Protein AF-A0A502EY22-F1 (afdb_monomer_lite)

Secondary structure (DSSP, 8-state):
-PPP--PEEEESS-HHHHHHIIIII--EEEE-HHHHHHHHHHTS-TTTHHHHHHHHHH-

Organism: NCBI:txid1854500

Foldseek 3Di:
DDDDPADEAEDADDPVVQVVCCVPRVHGYDYDLVVVLVVQLVVDDPVCSVVSNVVSVVD

Structure (mmCIF, N/CA/C/O backbone):
data_AF-A0A502EY22-F1
#
_entry.id   AF-A0A502EY22-F1
#
loop_
_atom_site.group_PDB
_atom_site.id
_atom_site.type_symbol
_atom_site.label_atom_id
_atom_site.label_alt_id
_atom_site.label_comp_id
_atom_site.label_asym_id
_atom_site.label_entity_id
_atom_site.label_seq_id
_atom_site.pdbx_PDB_ins_code
_atom_site.Cartn_x
_atom_site.Cartn_y
_atom_site.Cartn_z
_atom_site.occupancy
_atom_site.B_iso_or_equiv
_atom_site.auth_seq_id
_atom_site.auth_comp_id
_atom_site.auth_asym_id
_atom_site.auth_atom_id
_atom_site.pdbx_PDB_model_num
ATOM 1 N N . MET A 1 1 ? 27.643 12.725 -17.929 1.00 36.06 1 MET A N 1
ATOM 2 C CA . MET A 1 1 ? 26.734 11.587 -17.677 1.00 36.06 1 MET A CA 1
ATOM 3 C C . MET A 1 1 ? 25.558 12.107 -16.864 1.00 36.06 1 MET A C 1
ATOM 5 O O . MET A 1 1 ? 25.687 12.248 -15.657 1.00 36.06 1 MET A O 1
ATOM 9 N N . ALA A 1 2 ? 24.485 12.545 -17.529 1.00 38.28 2 ALA A N 1
ATOM 10 C CA . ALA A 1 2 ? 23.327 13.161 -16.877 1.00 38.28 2 ALA A CA 1
ATOM 11 C C . ALA A 1 2 ? 22.245 12.096 -16.645 1.00 38.28 2 ALA A C 1
ATOM 13 O O . ALA A 1 2 ? 21.846 11.407 -17.582 1.00 38.28 2 ALA A O 1
ATOM 14 N N . TYR A 1 3 ? 21.818 11.938 -15.395 1.00 41.34 3 TYR A N 1
ATOM 15 C CA . TYR A 1 3 ? 20.782 10.993 -14.989 1.00 41.34 3 TYR A CA 1
ATOM 16 C C . TYR A 1 3 ? 19.414 11.499 -15.467 1.00 41.34 3 TYR A C 1
ATOM 18 O O . TYR A 1 3 ? 19.055 12.649 -15.220 1.00 41.34 3 TYR A O 1
ATOM 26 N N . ALA A 1 4 ? 18.667 10.658 -16.183 1.00 49.38 4 ALA A N 1
ATOM 27 C CA . ALA A 1 4 ? 17.352 10.996 -16.716 1.00 49.38 4 ALA A CA 1
ATOM 28 C C . ALA A 1 4 ? 16.332 11.186 -15.581 1.00 49.38 4 ALA A C 1
ATOM 30 O O . ALA A 1 4 ? 16.125 10.278 -14.772 1.00 49.38 4 ALA A O 1
ATOM 31 N N . ALA A 1 5 ? 15.668 12.344 -15.542 1.00 57.66 5 ALA A N 1
ATOM 32 C CA . ALA A 1 5 ? 14.492 12.570 -14.707 1.00 57.66 5 ALA A CA 1
ATOM 33 C C . ALA A 1 5 ? 13.364 11.658 -15.214 1.00 57.66 5 ALA A C 1
ATOM 35 O O . ALA A 1 5 ? 12.686 11.964 -16.189 1.00 57.66 5 ALA A O 1
ATOM 36 N N . SER A 1 6 ? 13.238 10.478 -14.613 1.00 62.84 6 SER A N 1
ATOM 37 C CA . SER A 1 6 ? 12.199 9.514 -14.971 1.00 62.84 6 SER A CA 1
ATOM 38 C C . SER A 1 6 ? 10.902 9.984 -14.320 1.00 62.84 6 SER A C 1
ATOM 40 O O . SER A 1 6 ? 10.839 10.050 -13.092 1.00 62.84 6 SER A O 1
ATOM 42 N N . GLU A 1 7 ? 9.887 10.345 -15.108 1.00 76.31 7 GLU A N 1
ATOM 43 C CA . GLU A 1 7 ? 8.580 10.714 -14.556 1.00 76.31 7 GLU A CA 1
ATOM 44 C C . GLU A 1 7 ? 8.019 9.559 -13.706 1.00 76.31 7 GLU A C 1
ATOM 46 O O . GLU A 1 7 ? 8.235 8.377 -13.992 1.00 76.31 7 GLU A O 1
ATOM 51 N N . LEU A 1 8 ? 7.359 9.901 -12.598 1.00 84.75 8 LEU A N 1
ATOM 52 C CA . LEU A 1 8 ? 6.811 8.940 -11.645 1.00 84.75 8 LEU A CA 1
ATOM 53 C C . LEU A 1 8 ? 5.333 8.694 -11.952 1.00 84.75 8 LEU A C 1
ATOM 55 O O . LEU A 1 8 ? 4.521 9.616 -11.901 1.00 84.75 8 LEU A O 1
ATOM 59 N N . VAL A 1 9 ? 4.965 7.436 -12.186 1.00 84.88 9 VAL A N 1
ATOM 60 C CA . VAL A 1 9 ? 3.571 7.027 -12.376 1.00 84.88 9 VAL A CA 1
ATOM 61 C C . VAL A 1 9 ? 3.030 6.423 -11.083 1.00 84.88 9 VAL A C 1
ATOM 63 O O . VAL A 1 9 ? 3.515 5.394 -10.611 1.00 84.88 9 VAL A O 1
ATOM 66 N N . ILE A 1 10 ? 1.985 7.039 -10.528 1.00 86.19 10 ILE A N 1
ATOM 67 C CA . ILE A 1 10 ? 1.298 6.563 -9.322 1.00 86.19 10 ILE A CA 1
ATOM 68 C C . ILE A 1 10 ? -0.039 5.947 -9.728 1.00 86.19 10 ILE A C 1
ATOM 70 O O . ILE A 1 10 ? -0.895 6.625 -10.289 1.00 86.19 10 ILE A O 1
ATOM 74 N N . SER A 1 11 ? -0.242 4.665 -9.427 1.00 80.56 11 SER A N 1
ATOM 75 C CA . SER A 1 11 ? -1.516 3.979 -9.682 1.00 80.56 11 SER A CA 1
ATOM 76 C C . SER A 1 11 ? -1.847 2.997 -8.555 1.00 80.56 11 SER A C 1
ATOM 78 O O . SER A 1 11 ? -0.969 2.573 -7.799 1.00 80.56 11 SER A O 1
ATOM 80 N N . ASN A 1 12 ? -3.129 2.668 -8.403 1.00 73.94 12 ASN A N 1
ATOM 81 C CA . ASN A 1 12 ? -3.591 1.658 -7.459 1.00 73.94 12 ASN A CA 1
ATOM 82 C C . ASN A 1 12 ? -3.571 0.292 -8.144 1.00 73.94 12 ASN A C 1
ATOM 84 O O . ASN A 1 12 ? -4.300 0.109 -9.111 1.00 73.94 12 ASN A O 1
ATOM 88 N N . THR A 1 13 ? -2.768 -0.637 -7.615 1.00 67.81 13 THR A N 1
ATOM 89 C CA . THR A 1 13 ? -2.693 -2.062 -7.999 1.00 67.81 13 THR A CA 1
ATOM 90 C C . THR A 1 13 ? -2.520 -2.358 -9.492 1.00 67.81 13 THR A C 1
ATOM 92 O O . THR A 1 13 ? -3.477 -2.271 -10.247 1.00 67.81 13 THR A O 1
ATOM 95 N N . CYS A 1 14 ? -1.331 -2.829 -9.892 1.00 62.16 14 CYS A N 1
ATOM 96 C CA . CYS A 1 14 ? -1.177 -3.810 -10.977 1.00 62.16 14 CYS A CA 1
ATOM 97 C C . CYS A 1 14 ? 0.298 -4.227 -11.128 1.00 62.16 14 CYS A C 1
ATOM 99 O O . CYS A 1 14 ? 1.121 -3.444 -11.606 1.00 62.16 14 CYS A O 1
ATOM 101 N N . GLU A 1 15 ? 0.628 -5.486 -10.832 1.00 67.62 15 GLU A N 1
ATOM 102 C CA . GLU A 1 15 ? 1.943 -6.060 -11.171 1.00 67.62 15 GLU A CA 1
ATOM 103 C C . GLU A 1 15 ? 2.226 -5.980 -12.681 1.00 67.62 15 GLU A C 1
ATOM 105 O O . GLU A 1 15 ? 3.325 -5.607 -13.090 1.00 67.62 15 GLU A O 1
ATOM 110 N N . GLY A 1 16 ? 1.207 -6.202 -13.521 1.00 76.69 16 GLY A N 1
ATOM 111 C CA . GLY A 1 16 ? 1.326 -6.060 -14.979 1.00 76.69 16 GLY A CA 1
ATOM 112 C C . GLY A 1 16 ? 1.563 -4.619 -15.454 1.00 76.69 16 GLY A C 1
ATOM 113 O O . GLY A 1 16 ? 2.198 -4.389 -16.487 1.00 76.69 16 GLY A O 1
ATOM 114 N N . PHE A 1 17 ? 1.122 -3.625 -14.680 1.00 77.38 17 PHE A N 1
ATOM 115 C CA . PHE A 1 17 ? 1.302 -2.212 -15.017 1.00 77.38 17 PHE A CA 1
ATOM 116 C C . PHE A 1 17 ? 2.730 -1.754 -14.722 1.00 77.38 17 PHE A C 1
ATOM 118 O O . PHE A 1 17 ? 3.288 -0.994 -15.503 1.00 77.38 17 PHE A O 1
ATOM 125 N N . LYS A 1 18 ? 3.381 -2.296 -13.685 1.00 80.94 18 LYS A N 1
ATOM 126 C CA . LYS A 1 18 ? 4.792 -2.008 -13.380 1.00 80.94 18 LYS A CA 1
ATOM 127 C C . LYS A 1 18 ? 5.718 -2.364 -14.549 1.00 80.94 18 LYS A C 1
ATOM 129 O O . LYS A 1 18 ? 6.547 -1.548 -14.947 1.00 80.94 18 LYS A O 1
ATOM 134 N N . ALA A 1 19 ? 5.540 -3.553 -15.131 1.00 84.00 19 ALA A N 1
ATOM 135 C CA . ALA A 1 19 ? 6.313 -3.990 -16.296 1.00 84.00 19 ALA A CA 1
ATOM 136 C C . ALA A 1 19 ? 6.010 -3.138 -17.543 1.00 84.00 19 ALA A C 1
ATOM 138 O O . ALA A 1 19 ? 6.913 -2.789 -18.303 1.00 84.00 19 ALA A O 1
ATOM 139 N N . THR A 1 20 ? 4.745 -2.759 -17.727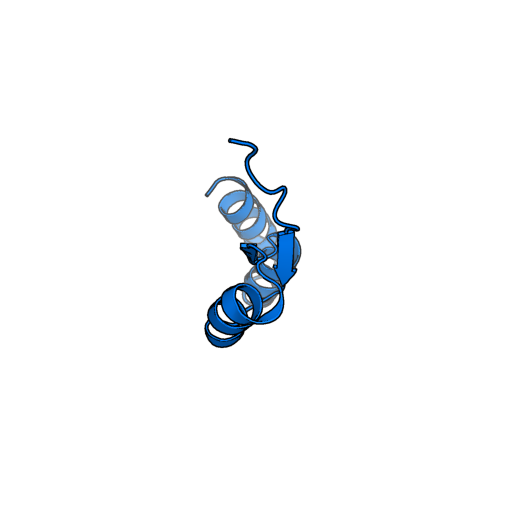 1.00 85.75 20 THR A N 1
ATOM 140 C CA . THR A 1 20 ? 4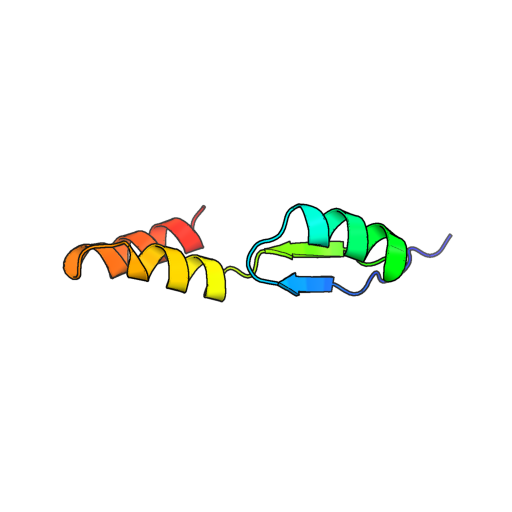.304 -1.961 -18.878 1.00 85.75 20 THR A CA 1
ATOM 141 C C . THR A 1 20 ? 4.794 -0.513 -18.797 1.00 85.75 20 THR A C 1
ATOM 143 O O . THR A 1 20 ? 5.303 0.005 -19.785 1.00 85.75 20 THR A O 1
ATOM 146 N N . VAL A 1 21 ? 4.726 0.127 -17.627 1.00 85.94 21 VAL A N 1
ATOM 147 C CA . VAL A 1 21 ? 5.221 1.496 -17.390 1.00 85.94 21 VAL A CA 1
ATOM 148 C C . VAL A 1 21 ? 6.729 1.576 -17.619 1.00 85.94 21 VAL A C 1
ATOM 150 O O . VAL A 1 21 ? 7.194 2.470 -18.324 1.00 85.94 21 VAL A O 1
ATOM 153 N N . ALA A 1 22 ? 7.487 0.604 -17.105 1.00 83.88 22 ALA A N 1
ATOM 154 C CA . ALA A 1 22 ? 8.928 0.552 -17.326 1.00 83.88 22 ALA A CA 1
ATOM 155 C C . ALA A 1 22 ? 9.275 0.391 -18.819 1.00 83.88 22 ALA A C 1
ATOM 157 O O . ALA A 1 22 ? 10.199 1.035 -19.314 1.00 83.88 22 ALA A O 1
ATOM 158 N N . ARG A 1 23 ? 8.515 -0.437 -19.553 1.00 85.44 23 ARG A N 1
ATOM 159 C CA . ARG A 1 23 ? 8.765 -0.731 -20.973 1.00 85.44 23 ARG A CA 1
ATOM 160 C C . ARG A 1 23 ? 8.308 0.379 -21.925 1.00 85.44 23 ARG A C 1
ATOM 162 O O . ARG A 1 23 ? 9.017 0.672 -22.882 1.00 85.44 23 ARG A O 1
ATOM 169 N N . VAL A 1 24 ? 7.123 0.945 -21.704 1.00 86.88 24 VAL A N 1
ATOM 170 C CA . VAL A 1 24 ? 6.465 1.884 -22.632 1.00 86.88 24 VAL A CA 1
ATOM 171 C C . VAL A 1 24 ? 6.805 3.327 -22.291 1.00 86.88 24 VAL A C 1
ATOM 173 O O . VAL A 1 24 ? 7.162 4.099 -23.174 1.00 86.88 24 VAL A O 1
ATOM 176 N N . LEU A 1 25 ? 6.716 3.685 -21.009 1.00 83.62 25 LEU A N 1
ATOM 177 C CA . LEU A 1 25 ? 6.854 5.068 -20.552 1.00 83.62 25 LEU A CA 1
ATOM 178 C C . LEU A 1 25 ? 8.278 5.401 -20.090 1.00 83.62 25 LEU A C 1
ATOM 180 O O . LEU A 1 25 ? 8.564 6.562 -19.825 1.00 83.62 25 LEU A O 1
ATOM 184 N N . ARG A 1 26 ? 9.171 4.400 -19.978 1.00 84.94 26 ARG A N 1
ATOM 185 C CA . ARG A 1 26 ? 10.518 4.543 -19.379 1.00 84.94 26 ARG A CA 1
ATOM 186 C C . ARG A 1 26 ? 10.477 5.258 -18.019 1.00 84.94 26 ARG A C 1
ATOM 188 O O . ARG A 1 26 ? 11.394 5.985 -17.650 1.00 84.94 26 ARG A O 1
ATOM 195 N N . ALA A 1 27 ? 9.387 5.040 -17.294 1.00 85.31 27 ALA A N 1
ATOM 196 C CA . ALA A 1 27 ? 9.044 5.707 -16.053 1.00 85.31 27 ALA A CA 1
ATOM 197 C C . ALA A 1 27 ? 9.139 4.730 -14.881 1.00 85.31 27 ALA A C 1
ATOM 199 O O . ALA A 1 27 ? 9.087 3.507 -15.050 1.00 85.31 27 ALA A O 1
ATOM 200 N N . THR A 1 28 ? 9.248 5.277 -13.674 1.00 84.56 28 THR A N 1
ATOM 201 C CA . THR A 1 28 ? 9.141 4.466 -12.457 1.00 84.56 28 THR A CA 1
ATOM 202 C C . THR A 1 28 ? 7.686 4.398 -12.014 1.00 84.56 28 THR A C 1
ATOM 204 O O . THR A 1 28 ? 6.922 5.342 -12.204 1.00 84.56 28 THR A O 1
ATOM 207 N N . TRP A 1 29 ? 7.285 3.264 -11.441 1.00 88.00 29 TRP A N 1
ATOM 208 C CA . TRP A 1 29 ? 5.944 3.084 -10.892 1.00 88.00 29 TRP A CA 1
ATOM 209 C C . TRP A 1 29 ? 5.996 2.975 -9.371 1.00 88.00 29 TRP A C 1
ATOM 211 O O . TRP A 1 29 ? 6.834 2.248 -8.831 1.00 88.00 29 TRP A O 1
ATOM 221 N N . GLN A 1 30 ? 5.063 3.645 -8.697 1.00 87.56 30 GLN A N 1
ATOM 222 C CA . GLN A 1 30 ? 4.832 3.503 -7.262 1.00 87.56 30 GLN A CA 1
ATOM 223 C C . GLN A 1 30 ? 3.349 3.279 -6.964 1.00 87.56 30 GLN A C 1
ATOM 225 O O . GLN A 1 30 ? 2.455 3.781 -7.651 1.00 87.56 30 GLN A O 1
ATOM 230 N N . GLN A 1 31 ? 3.086 2.545 -5.887 1.00 85.94 31 GLN A N 1
ATOM 231 C CA . GLN A 1 31 ? 1.738 2.363 -5.375 1.00 85.94 31 GLN A CA 1
ATOM 232 C C . GLN A 1 31 ? 1.263 3.622 -4.644 1.00 85.94 31 GLN A C 1
ATOM 234 O O . GLN A 1 31 ? 1.936 4.143 -3.757 1.00 85.94 31 GLN A O 1
ATOM 239 N N . GLY A 1 32 ? 0.060 4.091 -4.980 1.00 87.25 32 GLY A N 1
ATOM 240 C CA . GLY A 1 32 ? -0.529 5.257 -4.326 1.00 87.25 32 GLY A CA 1
ATOM 241 C C . GLY A 1 32 ? -1.017 4.957 -2.907 1.00 87.25 32 GLY A C 1
ATOM 242 O O . GLY A 1 32 ? -2.026 4.274 -2.732 1.00 87.25 32 GLY A O 1
ATOM 243 N N . HIS A 1 33 ? -0.374 5.546 -1.895 1.00 86.00 33 HIS A N 1
ATOM 244 C CA . HIS A 1 33 ? -0.724 5.347 -0.481 1.00 86.00 33 HIS A CA 1
ATOM 245 C C . HIS A 1 33 ? -2.159 5.767 -0.124 1.00 86.00 33 HIS A C 1
ATOM 247 O O . HIS A 1 33 ? -2.792 5.159 0.734 1.00 86.00 33 HIS A O 1
ATOM 253 N N . VAL A 1 34 ? -2.709 6.773 -0.813 1.00 90.06 34 VAL A N 1
ATOM 254 C CA . VAL A 1 34 ? -4.105 7.213 -0.628 1.00 90.06 34 VAL A CA 1
ATOM 255 C C . VAL A 1 34 ? -5.090 6.133 -1.074 1.00 90.06 34 VAL A C 1
ATOM 257 O O . VAL A 1 34 ? -6.031 5.817 -0.349 1.00 90.06 34 VAL A O 1
ATOM 260 N N . HIS A 1 35 ? -4.877 5.558 -2.258 1.00 87.81 35 HIS A N 1
ATOM 261 C CA . HIS A 1 35 ? -5.750 4.510 -2.784 1.00 87.81 35 HIS A CA 1
ATOM 262 C C . HIS A 1 35 ? -5.598 3.217 -1.986 1.00 87.81 35 HIS A C 1
ATOM 264 O O . HIS A 1 35 ? -6.601 2.604 -1.627 1.00 87.81 35 HIS A O 1
ATOM 270 N N . PHE A 1 36 ? -4.365 2.872 -1.613 1.00 87.94 36 PHE A N 1
ATOM 271 C CA . PHE A 1 36 ? -4.093 1.753 -0.722 1.00 87.94 36 PHE A CA 1
ATOM 272 C C . PHE A 1 36 ? -4.778 1.923 0.639 1.00 87.94 36 PHE A C 1
ATOM 274 O O . PHE A 1 36 ? -5.491 1.028 1.085 1.00 87.94 36 PHE A O 1
ATOM 281 N N . GLY A 1 37 ? -4.652 3.102 1.254 1.00 91.88 37 GLY A N 1
ATOM 282 C CA . GLY A 1 37 ? -5.292 3.438 2.524 1.00 91.88 37 GLY A CA 1
ATOM 283 C C . GLY A 1 37 ? -6.815 3.356 2.476 1.00 91.88 37 GLY A C 1
ATOM 284 O O . GLY A 1 37 ? -7.428 2.782 3.374 1.00 91.88 37 GLY A O 1
ATOM 285 N N . ARG A 1 38 ? -7.436 3.870 1.407 1.00 91.31 38 ARG A N 1
ATOM 286 C CA . ARG A 1 38 ? -8.891 3.773 1.200 1.00 91.31 38 ARG A CA 1
ATOM 287 C C . ARG A 1 38 ? -9.346 2.329 1.001 1.00 91.31 38 ARG A C 1
ATOM 289 O O . ARG A 1 38 ? -10.346 1.935 1.596 1.00 91.31 38 ARG A O 1
ATOM 296 N N . ASN A 1 39 ? -8.601 1.544 0.222 1.00 91.25 39 ASN A N 1
ATOM 297 C CA . ASN A 1 39 ? -8.903 0.134 0.002 1.00 91.25 39 ASN A CA 1
ATOM 298 C C . ASN A 1 39 ? -8.789 -0.672 1.305 1.00 91.25 39 ASN A C 1
ATOM 300 O O . ASN A 1 39 ? -9.708 -1.398 1.670 1.00 91.25 39 ASN A O 1
ATOM 304 N N . ALA A 1 40 ? -7.709 -0.488 2.063 1.00 91.12 40 ALA A N 1
ATOM 305 C CA . ALA A 1 40 ? -7.518 -1.155 3.348 1.00 91.12 40 ALA A CA 1
ATOM 306 C C . ALA A 1 40 ? -8.592 -0.754 4.377 1.00 91.12 40 ALA A C 1
ATOM 308 O O . ALA A 1 40 ? -9.148 -1.607 5.065 1.00 91.12 40 ALA A O 1
ATOM 309 N N . ALA A 1 41 ? -8.948 0.532 4.453 1.00 92.56 41 ALA A N 1
ATOM 310 C CA . ALA A 1 41 ? -9.978 1.016 5.372 1.00 92.56 41 ALA A CA 1
ATOM 311 C C . ALA A 1 41 ? -11.397 0.530 5.019 1.00 92.56 41 ALA A C 1
ATOM 313 O O . ALA A 1 41 ? -12.237 0.424 5.916 1.00 92.56 41 ALA A O 1
ATOM 314 N N . ALA A 1 42 ? -11.677 0.222 3.748 1.00 93.56 42 ALA A N 1
ATOM 315 C CA . ALA A 1 42 ? -12.956 -0.355 3.329 1.00 93.56 42 ALA A CA 1
ATOM 316 C C . ALA A 1 42 ? -13.179 -1.760 3.915 1.00 93.56 42 ALA A C 1
ATOM 318 O O . ALA A 1 42 ? -14.308 -2.106 4.254 1.00 93.56 42 ALA A O 1
ATOM 319 N N . HIS A 1 43 ? -12.098 -2.519 4.107 1.00 93.25 43 HIS A N 1
ATOM 320 C CA . HIS A 1 43 ? -12.119 -3.865 4.685 1.00 93.25 43 HIS A CA 1
ATOM 321 C C . HIS A 1 43 ? -11.980 -3.865 6.218 1.00 93.25 43 HIS A C 1
ATOM 323 O O . HIS A 1 43 ? -12.036 -4.918 6.847 1.00 93.25 43 HIS A O 1
ATOM 329 N N . ALA A 1 44 ? -11.816 -2.692 6.836 1.00 93.50 44 ALA A N 1
ATOM 330 C CA . ALA A 1 44 ? -11.671 -2.543 8.279 1.00 93.50 44 ALA A CA 1
ATOM 331 C C . ALA A 1 44 ? -13.004 -2.196 8.962 1.00 93.50 44 ALA A C 1
ATOM 333 O O . ALA A 1 44 ? -13.798 -1.383 8.465 1.00 93.50 44 ALA A O 1
ATOM 334 N N . GLY A 1 45 ? -13.217 -2.739 10.167 1.00 93.44 45 GLY A N 1
ATOM 335 C CA . GLY A 1 45 ? -14.339 -2.349 11.023 1.00 93.44 45 GLY A CA 1
ATOM 336 C C . GLY A 1 45 ? -14.301 -0.854 11.373 1.00 93.44 45 GLY A C 1
ATOM 337 O O . GLY A 1 45 ? -13.235 -0.239 11.383 1.00 93.44 45 GLY A O 1
ATOM 338 N N . LYS A 1 46 ? -15.454 -0.241 11.692 1.00 91.44 46 LYS A N 1
ATOM 339 C CA . LYS A 1 46 ? -15.579 1.220 11.926 1.00 91.44 46 LYS A CA 1
ATOM 340 C C . LYS A 1 46 ? -14.524 1.772 12.899 1.00 91.44 46 LYS A C 1
ATOM 342 O O . LYS A 1 46 ? -13.878 2.768 12.587 1.00 91.44 46 LYS A O 1
ATOM 347 N N . THR A 1 47 ? -14.304 1.093 14.025 1.00 93.75 47 THR A N 1
ATOM 348 C CA . THR A 1 47 ? -13.309 1.475 15.045 1.00 93.75 47 THR A CA 1
ATOM 349 C C . THR A 1 47 ? -11.865 1.282 14.567 1.00 93.75 47 THR A C 1
ATOM 351 O O . THR A 1 47 ? -10.962 1.998 14.990 1.00 93.75 47 THR A O 1
ATOM 354 N N . GLN A 1 48 ? -11.632 0.346 13.645 1.00 94.44 48 GLN A N 1
ATOM 355 C CA . GLN A 1 48 ? -10.299 -0.043 13.182 1.00 94.44 48 GLN A CA 1
ATOM 356 C C . GLN A 1 48 ? -9.761 0.846 12.048 1.00 94.44 48 GLN A C 1
ATOM 358 O O . GLN A 1 48 ? -8.558 0.890 11.809 1.00 94.44 48 GLN A O 1
ATOM 363 N N . ARG A 1 49 ? -10.608 1.620 11.363 1.00 94.56 49 ARG A N 1
ATOM 364 C CA . ARG A 1 49 ? -10.180 2.474 10.234 1.00 94.56 49 ARG A CA 1
ATOM 365 C C . ARG A 1 49 ? -9.092 3.483 10.608 1.00 94.56 49 ARG A C 1
ATOM 367 O O . ARG A 1 49 ? -8.201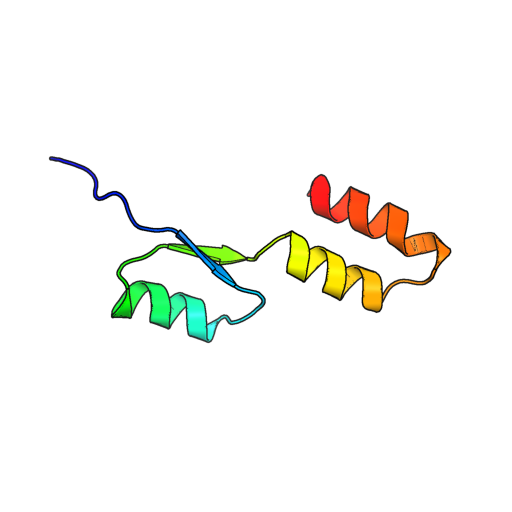 3.759 9.802 1.00 94.56 49 ARG A O 1
ATOM 374 N N . ARG A 1 50 ? -9.144 4.016 11.835 1.00 93.62 50 ARG A N 1
ATOM 375 C CA . ARG A 1 50 ? -8.150 4.978 12.334 1.00 93.62 50 ARG A CA 1
ATOM 376 C C . ARG A 1 50 ? -6.795 4.314 12.543 1.00 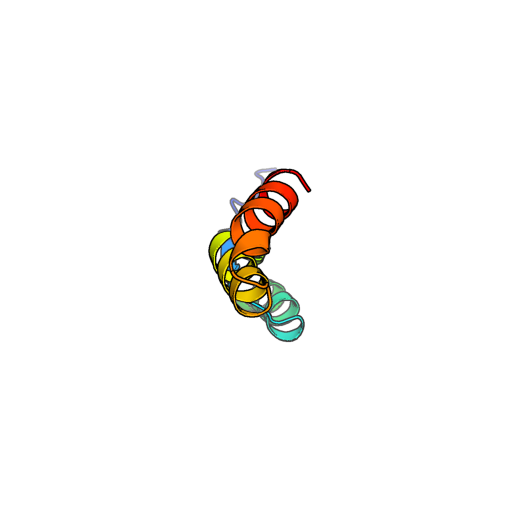93.62 50 ARG A C 1
ATOM 378 O O . ARG A 1 50 ? -5.792 4.876 12.123 1.00 93.62 50 ARG A O 1
ATOM 385 N N . ILE A 1 51 ? -6.775 3.119 13.136 1.00 94.25 51 ILE A N 1
ATOM 386 C CA . ILE A 1 51 ? -5.527 2.383 13.337 1.00 94.25 51 ILE A CA 1
ATOM 387 C C . ILE A 1 51 ? -4.958 1.940 11.984 1.00 94.25 51 ILE A C 1
ATOM 389 O O . ILE A 1 51 ? -3.815 2.257 11.701 1.00 94.25 51 ILE A O 1
ATOM 393 N N . VAL A 1 52 ? -5.766 1.404 11.065 1.00 93.50 52 VAL A N 1
ATOM 394 C CA . VAL A 1 52 ? -5.314 1.049 9.703 1.00 93.50 52 VAL A CA 1
ATOM 395 C C . VAL A 1 52 ? -4.650 2.229 8.986 1.00 93.50 52 VAL A C 1
ATOM 397 O O . VAL A 1 52 ? -3.579 2.080 8.408 1.00 93.50 52 VAL A O 1
ATOM 4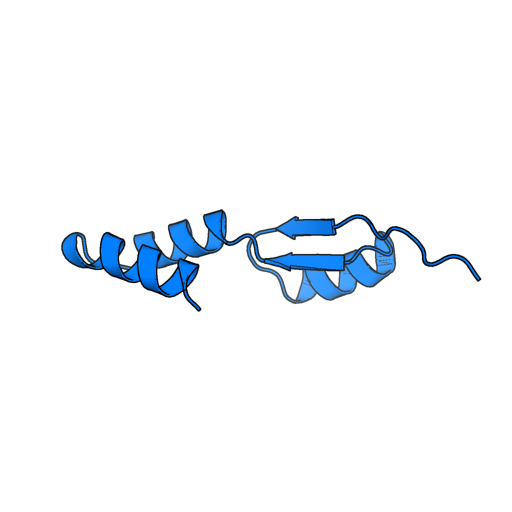00 N N . SER A 1 53 ? -5.231 3.427 9.085 1.00 91.56 53 SER A N 1
ATOM 401 C CA . SER A 1 53 ? -4.647 4.637 8.488 1.00 91.56 53 SER A CA 1
ATOM 402 C C . SER A 1 53 ? -3.281 5.003 9.082 1.00 91.56 53 SER A C 1
ATOM 404 O O . SER A 1 53 ? -2.392 5.435 8.351 1.00 91.56 53 SER A O 1
ATOM 406 N N . VAL A 1 54 ? -3.113 4.841 10.400 1.00 94.31 54 VAL A N 1
ATOM 407 C CA . VAL A 1 54 ? -1.838 5.097 11.087 1.00 94.31 54 VAL A CA 1
ATOM 408 C C . VAL A 1 54 ? -0.792 4.090 10.640 1.00 94.31 54 VAL A C 1
ATOM 410 O O . VAL A 1 54 ? 0.267 4.505 10.191 1.00 94.31 54 VAL A O 1
ATOM 413 N N . TRP A 1 55 ? -1.121 2.799 10.683 1.00 9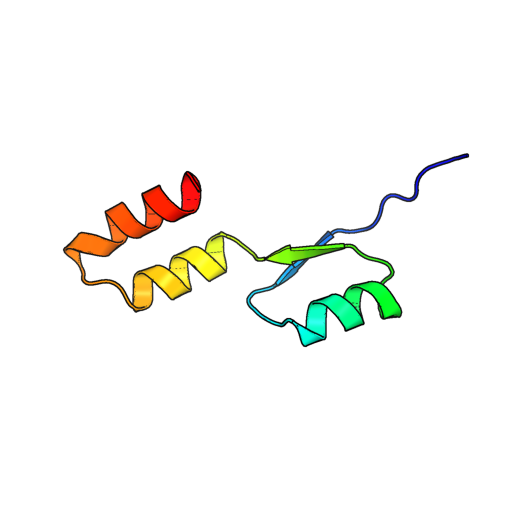2.75 55 TRP A N 1
ATOM 414 C CA . TRP A 1 55 ? -0.207 1.723 10.303 1.00 92.75 55 TRP A CA 1
ATOM 415 C C . TRP A 1 55 ? 0.294 1.876 8.877 1.00 92.75 55 TRP A C 1
ATOM 417 O O . TRP A 1 55 ? 1.485 1.750 8.642 1.00 92.75 55 TRP A O 1
ATOM 427 N N . ILE A 1 56 ? -0.600 2.207 7.944 1.00 90.81 56 ILE A N 1
ATOM 428 C CA . ILE A 1 56 ? -0.215 2.455 6.557 1.00 90.81 56 ILE A CA 1
ATOM 429 C C . ILE A 1 56 ? 0.763 3.618 6.500 1.00 90.81 56 ILE A C 1
ATOM 431 O O . ILE A 1 56 ? 1.819 3.471 5.918 1.00 90.81 56 ILE A O 1
ATOM 435 N N . ARG A 1 57 ? 0.473 4.748 7.153 1.00 90.00 57 ARG A N 1
ATOM 436 C CA . ARG A 1 57 ? 1.347 5.931 7.133 1.00 90.00 57 ARG A CA 1
ATOM 437 C C . ARG A 1 57 ? 2.729 5.706 7.761 1.00 90.00 57 ARG A C 1
ATOM 439 O O . ARG A 1 57 ? 3.643 6.452 7.422 1.00 90.00 57 ARG A O 1
ATOM 446 N N . THR A 1 58 ? 2.853 4.778 8.703 1.00 91.19 58 THR A N 1
ATOM 447 C CA . THR A 1 58 ? 4.090 4.539 9.464 1.00 91.19 58 THR A CA 1
ATOM 448 C C . THR A 1 58 ? 4.863 3.294 9.034 1.00 91.19 58 THR A C 1
ATOM 450 O O . THR A 1 58 ? 5.935 3.065 9.586 1.00 91.19 58 THR A O 1
ATOM 453 N N . ALA A 1 59 ? 4.307 2.482 8.134 1.00 77.94 59 ALA A N 1
ATOM 454 C CA . ALA A 1 59 ? 4.987 1.346 7.512 1.00 77.94 59 ALA A CA 1
ATOM 455 C C . ALA A 1 59 ? 5.985 1.823 6.449 1.00 77.94 59 ALA A C 1
ATOM 457 O O . ALA A 1 59 ? 7.036 1.160 6.322 1.00 77.94 59 ALA A O 1
#

Sequence (59 aa):
MAYAASELVISNTCEGFKATVARVLRATWQQGHVHFGRNAAAHAGKTQRRIVSVWIRTA

pLDDT: mean 82.57, std 14.01, range [36.06, 94.56]

InterPro domains:
  IPR001207 Transposase, mutator type [PF00872] (7-57)

Radius of gyration: 15.29 Å; chains: 1; bounding box: 42×19×38 Å